Protein AF-X1PG02-F1 (afdb_monomer_lite)

Sequence (149 aa):
IETLGAWEGEEDLADATDEIRAERLKLVSRISHLASRSDGDRLIIPASVQAICQPIPKPQALEESSLRLQVEGQVSPEQVVGWLVENGFERVERIDLPGQFARRGGIVDIYAPLTVDKVLSVKEQASMSPQDAQAVFFRQVNIQMIFSK

Secondary structure (DSSP, 8-state):
---BPPP-S-GGG--TT-HHHHHHHHHHHHHHHHHT--S-------B-HHHHHS----HHHHHHTEEEE-TT----HHHHHHHHHHTTPEE-SS--STTEEEEETTEEEE--S-B------S---------------PPPEEEE-----

Radius of gyration: 17.52 Å; chains: 1; bounding box: 44×28×54 Å

Structure (mmCIF, N/CA/C/O backbone):
data_AF-X1PG02-F1
#
_entry.id   AF-X1PG02-F1
#
loop_
_atom_site.group_PDB
_atom_site.id
_atom_site.type_symbol
_atom_site.label_atom_id
_atom_site.label_alt_id
_atom_site.label_comp_id
_atom_site.label_asym_id
_atom_site.label_entity_id
_atom_site.label_seq_id
_atom_site.pdbx_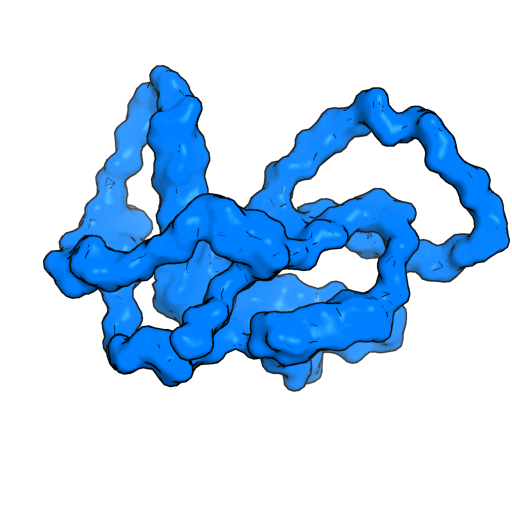PDB_ins_code
_atom_site.Cartn_x
_atom_site.Cartn_y
_atom_site.Cartn_z
_atom_site.occupancy
_atom_site.B_iso_or_equiv
_atom_site.auth_seq_id
_atom_site.auth_comp_id
_atom_site.auth_asym_id
_atom_site.auth_atom_id
_atom_site.pdbx_PDB_model_num
ATOM 1 N N . ILE A 1 1 ? 10.584 -15.394 -10.116 1.00 63.88 1 ILE A N 1
ATOM 2 C CA . ILE A 1 1 ? 11.200 -14.210 -10.755 1.00 63.88 1 ILE A CA 1
ATOM 3 C C . ILE A 1 1 ? 10.149 -13.115 -10.686 1.00 63.88 1 ILE A C 1
ATOM 5 O O . ILE A 1 1 ? 9.070 -13.325 -11.221 1.00 63.88 1 ILE A O 1
ATOM 9 N N . GLU A 1 2 ? 10.402 -12.039 -9.945 1.00 79.94 2 GLU A N 1
ATOM 10 C CA . GLU A 1 2 ? 9.478 -10.896 -9.869 1.00 79.94 2 GLU A CA 1
ATOM 11 C C . GLU A 1 2 ? 9.664 -10.013 -11.100 1.00 79.94 2 GLU A C 1
ATOM 13 O O . GLU A 1 2 ? 10.802 -9.766 -11.493 1.00 79.94 2 GLU A O 1
ATOM 18 N N . THR A 1 3 ? 8.565 -9.563 -11.704 1.00 87.44 3 THR A N 1
ATOM 19 C CA . THR A 1 3 ? 8.560 -8.787 -12.953 1.00 87.44 3 THR A CA 1
ATOM 20 C C . THR A 1 3 ? 8.028 -7.390 -12.671 1.00 87.44 3 THR A C 1
ATOM 22 O O . THR A 1 3 ? 7.071 -7.238 -11.916 1.00 87.44 3 THR A O 1
ATOM 25 N N . LEU A 1 4 ? 8.619 -6.368 -13.288 1.00 88.81 4 LEU A N 1
ATOM 26 C CA . LEU A 1 4 ? 8.037 -5.030 -13.281 1.00 88.81 4 LEU A CA 1
ATOM 27 C C . LEU A 1 4 ? 6.901 -4.994 -14.312 1.00 88.81 4 LEU A C 1
ATOM 29 O O . LEU A 1 4 ? 7.155 -4.875 -15.512 1.00 88.81 4 LEU A O 1
ATOM 33 N N . GLY A 1 5 ? 5.661 -5.151 -13.844 1.00 87.00 5 GLY A N 1
ATOM 34 C CA . GLY A 1 5 ? 4.465 -5.086 -14.689 1.00 87.00 5 GLY A CA 1
ATOM 35 C C . GLY A 1 5 ? 4.273 -3.697 -15.296 1.00 87.00 5 GLY A C 1
ATOM 36 O O . GLY A 1 5 ? 4.709 -2.711 -14.708 1.00 87.00 5 GLY A O 1
ATOM 37 N N . ALA A 1 6 ? 3.646 -3.607 -16.467 1.00 86.38 6 ALA A N 1
ATOM 38 C CA . ALA A 1 6 ? 3.222 -2.341 -17.061 1.00 86.38 6 ALA A CA 1
ATOM 39 C C . ALA A 1 6 ? 1.713 -2.179 -16.870 1.00 86.38 6 ALA A C 1
ATOM 41 O O . ALA A 1 6 ? 0.984 -3.154 -17.036 1.00 86.38 6 ALA A O 1
ATOM 42 N N . TRP A 1 7 ? 1.244 -0.978 -16.532 1.00 82.56 7 TRP A N 1
ATOM 43 C CA . TRP A 1 7 ? -0.195 -0.708 -16.573 1.00 82.56 7 TRP A CA 1
ATOM 44 C C . TRP A 1 7 ? -0.663 -0.496 -18.016 1.00 82.56 7 TRP A C 1
ATOM 46 O O . TRP A 1 7 ? 0.056 0.080 -18.840 1.00 82.56 7 TRP A O 1
ATOM 56 N N . GLU A 1 8 ? -1.879 -0.949 -18.300 1.00 71.88 8 GLU A N 1
ATOM 57 C CA . GLU A 1 8 ? -2.537 -0.845 -19.600 1.00 71.88 8 GLU A CA 1
ATOM 58 C C . GLU A 1 8 ? -3.612 0.254 -19.501 1.00 71.88 8 GLU A C 1
ATOM 60 O O . GLU A 1 8 ? -4.748 -0.016 -19.123 1.00 71.88 8 GLU A O 1
ATOM 65 N N . GLY A 1 9 ? -3.247 1.521 -19.744 1.00 68.31 9 GLY A N 1
ATOM 66 C CA . GLY A 1 9 ? -4.191 2.649 -19.671 1.00 68.31 9 GLY A CA 1
ATOM 67 C C . GLY A 1 9 ? -3.553 4.026 -19.457 1.00 68.31 9 GLY A C 1
ATOM 68 O O . GLY A 1 9 ? -2.339 4.139 -19.266 1.00 68.31 9 GLY A O 1
ATOM 69 N N . GLU A 1 10 ? -4.388 5.071 -19.492 1.00 63.22 10 GLU A N 1
ATOM 70 C CA . GLU A 1 10 ? -4.015 6.448 -19.132 1.00 63.22 10 GLU A CA 1
ATOM 71 C C . GLU A 1 10 ? -3.744 6.567 -17.621 1.00 63.22 10 GLU A C 1
ATOM 73 O O . GLU A 1 10 ? -4.281 5.814 -16.803 1.00 63.22 10 GLU A O 1
ATOM 78 N N . GLU A 1 11 ? -2.858 7.490 -17.244 1.00 61.53 11 GLU A N 1
ATOM 79 C CA . GLU A 1 11 ? -2.407 7.656 -15.856 1.00 61.53 11 GLU A CA 1
ATOM 80 C C . GLU A 1 11 ? -3.545 8.097 -14.919 1.00 61.53 11 GLU A C 1
ATOM 82 O O . GLU A 1 11 ? -3.637 7.585 -13.805 1.00 61.53 11 GLU A O 1
ATOM 87 N N . ASP A 1 12 ? -4.468 8.923 -15.417 1.00 58.38 12 ASP A N 1
ATOM 88 C CA . ASP A 1 12 ? -5.523 9.586 -14.633 1.00 58.38 12 ASP A CA 1
ATOM 89 C C . ASP A 1 12 ? -6.747 8.700 -14.334 1.00 58.38 12 ASP A C 1
ATOM 91 O O . ASP A 1 12 ? -7.634 9.086 -13.576 1.00 58.38 12 ASP A O 1
ATOM 95 N N . LEU A 1 13 ? -6.820 7.501 -14.922 1.00 57.00 13 LEU A N 1
ATOM 96 C CA . LEU A 1 13 ? -7.926 6.551 -14.715 1.00 57.00 13 LEU A CA 1
ATOM 97 C C . LEU A 1 13 ? -7.623 5.506 -13.630 1.00 57.00 13 LEU A C 1
ATOM 99 O O . LEU A 1 13 ? -8.383 4.559 -13.443 1.00 57.00 13 LEU A O 1
ATOM 103 N N . ALA A 1 14 ? -6.493 5.655 -12.944 1.00 60.84 14 ALA A N 1
ATOM 104 C CA . ALA A 1 14 ? -6.036 4.755 -11.900 1.00 60.84 14 ALA A CA 1
ATOM 105 C C . ALA A 1 14 ? -6.745 5.010 -10.568 1.00 60.84 14 ALA A C 1
ATOM 107 O O . ALA A 1 14 ? -6.589 6.089 -9.994 1.00 60.84 14 ALA A O 1
ATOM 108 N N . ASP A 1 15 ? -7.427 4.008 -10.019 1.00 68.50 15 ASP A N 1
ATOM 109 C CA . ASP A 1 15 ? -7.880 4.045 -8.627 1.00 68.50 15 ASP A CA 1
ATOM 110 C C . ASP A 1 15 ? -7.034 3.134 -7.722 1.00 68.50 15 ASP A C 1
ATOM 112 O O . ASP A 1 15 ? -6.069 2.490 -8.151 1.00 68.50 15 ASP A O 1
ATOM 116 N N . ALA A 1 16 ? -7.352 3.135 -6.424 1.00 70.31 16 ALA A N 1
ATOM 117 C CA . ALA A 1 16 ? -6.571 2.448 -5.396 1.00 70.31 16 ALA A CA 1
ATOM 118 C C . ALA A 1 16 ? -6.524 0.934 -5.550 1.00 70.31 16 ALA A C 1
ATOM 120 O O . ALA A 1 16 ? -5.667 0.290 -4.938 1.00 70.31 16 ALA A O 1
ATOM 121 N N . THR A 1 17 ? -7.439 0.400 -6.354 1.00 77.62 17 THR A N 1
ATOM 122 C CA . THR A 1 17 ? -7.672 -1.025 -6.532 1.00 77.62 17 THR A CA 1
ATOM 123 C C . THR A 1 17 ? -6.879 -1.635 -7.675 1.00 77.62 17 THR A C 1
ATOM 125 O O . THR A 1 17 ? -6.879 -2.854 -7.833 1.00 77.62 17 THR A O 1
ATOM 128 N N . ASP A 1 18 ? -6.114 -0.824 -8.413 1.00 84.69 18 ASP A N 1
ATOM 129 C CA . ASP A 1 18 ? -5.216 -1.310 -9.455 1.00 84.69 18 ASP A CA 1
ATOM 130 C C . ASP A 1 18 ? -4.071 -2.159 -8.871 1.00 84.69 18 ASP A C 1
ATOM 132 O O . ASP A 1 18 ? -3.089 -1.668 -8.296 1.00 84.69 18 ASP A O 1
ATOM 136 N N . GLU A 1 19 ? -4.191 -3.471 -9.065 1.00 85.25 19 GLU A N 1
ATOM 137 C CA . GLU A 1 19 ? -3.228 -4.466 -8.603 1.00 85.25 19 GLU A CA 1
ATOM 138 C C . GLU A 1 19 ? -1.844 -4.286 -9.236 1.00 85.25 19 GLU A C 1
ATOM 140 O O . GLU A 1 19 ? -0.836 -4.388 -8.535 1.00 85.25 19 GLU A O 1
ATOM 145 N N . ILE A 1 20 ? -1.768 -3.945 -10.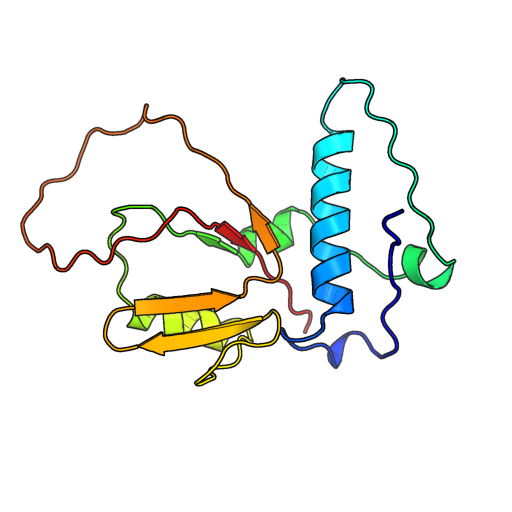529 1.00 87.06 20 ILE A N 1
ATOM 146 C CA . ILE A 1 20 ? -0.490 -3.749 -11.227 1.00 87.06 20 ILE A CA 1
ATOM 147 C C . ILE A 1 20 ? 0.240 -2.550 -10.624 1.00 87.06 20 ILE A C 1
ATOM 149 O O . ILE A 1 20 ? 1.448 -2.607 -10.381 1.00 87.06 20 ILE A O 1
ATOM 153 N N . ARG A 1 21 ? -0.474 -1.457 -10.342 1.00 84.38 21 ARG A N 1
ATOM 154 C CA . ARG A 1 21 ? 0.105 -0.276 -9.686 1.00 84.38 21 ARG A CA 1
ATOM 155 C C . ARG A 1 21 ? 0.550 -0.584 -8.262 1.00 84.38 21 ARG A C 1
ATOM 157 O O . ARG A 1 21 ? 1.658 -0.192 -7.886 1.00 84.38 21 ARG A O 1
ATOM 164 N N . ALA A 1 22 ? -0.247 -1.332 -7.502 1.00 84.12 22 ALA A N 1
ATOM 165 C CA . ALA A 1 22 ? 0.123 -1.779 -6.163 1.00 84.12 22 ALA A CA 1
ATOM 166 C C . ALA A 1 22 ? 1.396 -2.646 -6.178 1.00 84.12 22 ALA A C 1
ATOM 168 O O . ALA A 1 22 ? 2.322 -2.423 -5.396 1.00 84.12 22 ALA A O 1
ATOM 169 N N . GLU A 1 23 ? 1.483 -3.614 -7.089 1.00 87.62 23 GLU A N 1
ATOM 170 C CA . GLU A 1 23 ? 2.651 -4.484 -7.255 1.00 87.62 23 GLU A CA 1
ATOM 171 C C . GLU A 1 23 ? 3.897 -3.710 -7.686 1.00 87.62 23 GLU A C 1
ATOM 173 O O . GLU A 1 23 ? 4.966 -3.873 -7.086 1.00 87.62 23 GLU A O 1
ATOM 178 N N . ARG A 1 24 ? 3.761 -2.819 -8.678 1.00 89.00 24 ARG A N 1
ATOM 179 C CA . ARG A 1 24 ? 4.841 -1.921 -9.114 1.00 89.00 24 ARG A CA 1
ATOM 180 C C . ARG A 1 24 ? 5.360 -1.103 -7.942 1.00 89.00 24 ARG A C 1
ATOM 182 O O . ARG A 1 24 ? 6.572 -1.023 -7.747 1.00 89.00 24 ARG A O 1
ATOM 189 N N . LEU A 1 25 ? 4.463 -0.532 -7.141 1.00 85.56 25 LEU A N 1
ATOM 190 C CA . LEU A 1 25 ? 4.843 0.301 -6.011 1.00 85.56 25 LEU A CA 1
ATOM 191 C C . LEU A 1 25 ? 5.616 -0.490 -4.940 1.00 85.56 25 LEU A C 1
ATOM 193 O O . LEU A 1 25 ? 6.661 -0.030 -4.468 1.00 85.56 25 LEU A O 1
ATOM 197 N N . LYS A 1 26 ? 5.168 -1.709 -4.612 1.00 86.00 26 LYS A N 1
ATOM 198 C CA . LYS A 1 26 ? 5.888 -2.624 -3.706 1.00 86.00 26 LYS A CA 1
ATOM 199 C C . LYS A 1 26 ? 7.283 -2.958 -4.226 1.00 86.00 26 LYS A C 1
ATOM 201 O O . LYS A 1 26 ? 8.258 -2.879 -3.475 1.00 86.00 26 LYS A O 1
ATOM 206 N N . LEU A 1 27 ? 7.391 -3.308 -5.507 1.00 88.38 27 LEU A N 1
ATOM 207 C CA . LEU A 1 27 ? 8.660 -3.683 -6.123 1.00 88.38 27 LEU A CA 1
ATOM 208 C C . LEU A 1 27 ? 9.640 -2.505 -6.158 1.00 88.38 27 LEU A C 1
ATOM 210 O O . LEU A 1 27 ? 10.794 -2.661 -5.765 1.00 88.38 27 LEU A O 1
ATOM 214 N N . VAL A 1 28 ? 9.181 -1.317 -6.558 1.00 86.62 28 VAL A N 1
ATOM 215 C CA . VAL A 1 28 ? 9.996 -0.091 -6.591 1.00 86.62 28 VAL A CA 1
ATOM 216 C C . VAL A 1 28 ? 10.485 0.287 -5.194 1.00 86.62 28 VAL A C 1
ATOM 218 O O . VAL A 1 28 ? 11.671 0.575 -5.028 1.00 86.62 28 VAL A O 1
ATOM 221 N N . SER A 1 29 ? 9.618 0.217 -4.179 1.00 83.75 29 SER A N 1
ATOM 222 C CA . SER A 1 29 ? 10.012 0.450 -2.784 1.00 83.75 29 SER A CA 1
ATOM 223 C C . SER A 1 29 ? 11.115 -0.521 -2.344 1.00 83.75 29 SER A C 1
ATOM 225 O O . SER A 1 29 ? 12.153 -0.109 -1.816 1.00 83.75 29 SER A O 1
ATOM 227 N N . ARG A 1 30 ? 10.972 -1.812 -2.670 1.00 84.00 30 ARG A N 1
ATOM 228 C CA . ARG A 1 30 ? 11.985 -2.836 -2.379 1.00 84.00 30 ARG A CA 1
ATOM 229 C C . ARG A 1 30 ? 13.313 -2.578 -3.093 1.00 84.00 30 ARG A C 1
ATOM 231 O O . ARG A 1 30 ? 14.360 -2.674 -2.457 1.00 84.00 30 ARG A O 1
ATOM 238 N N . ILE A 1 31 ? 13.286 -2.226 -4.381 1.00 85.00 31 ILE A N 1
ATOM 239 C CA . ILE A 1 31 ? 14.492 -1.859 -5.144 1.00 85.00 31 ILE A CA 1
ATOM 240 C C . ILE A 1 31 ? 15.181 -0.661 -4.492 1.00 85.00 31 ILE A C 1
ATOM 242 O O . ILE A 1 31 ? 16.391 -0.700 -4.286 1.00 85.00 31 ILE A O 1
ATOM 246 N N . SER A 1 32 ? 14.422 0.379 -4.133 1.00 82.06 32 SER A N 1
ATOM 247 C CA . SER A 1 32 ? 14.959 1.580 -3.487 1.00 82.06 32 SER A CA 1
ATOM 248 C C . SER A 1 32 ? 15.645 1.245 -2.160 1.00 82.06 32 SER A C 1
ATOM 250 O O . SER A 1 32 ? 16.740 1.734 -1.881 1.00 82.06 32 SER A O 1
ATOM 252 N N . HIS A 1 33 ? 15.044 0.363 -1.357 1.00 79.25 33 HIS A N 1
ATOM 253 C CA . HIS A 1 33 ? 15.653 -0.119 -0.120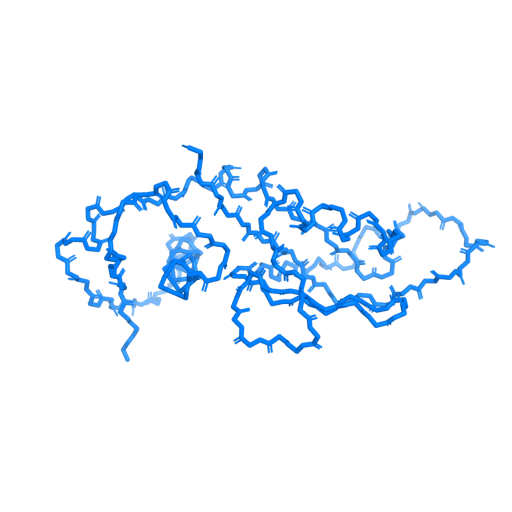 1.00 79.25 33 HIS A CA 1
ATOM 254 C C . HIS A 1 33 ? 16.935 -0.924 -0.367 1.00 79.25 33 HIS A C 1
ATOM 256 O O . HIS A 1 33 ? 17.929 -0.695 0.321 1.00 79.25 33 HIS A O 1
ATOM 262 N N . LEU A 1 34 ? 16.952 -1.832 -1.346 1.00 79.25 34 LEU A N 1
ATOM 263 C CA . LEU A 1 34 ? 18.142 -2.626 -1.672 1.00 79.25 34 LEU A CA 1
ATOM 264 C C . LEU A 1 34 ? 19.279 -1.765 -2.231 1.00 79.25 34 LEU A C 1
ATOM 266 O O . LEU A 1 34 ? 20.415 -1.920 -1.800 1.00 79.25 34 LEU A O 1
ATOM 270 N N . ALA A 1 35 ? 18.976 -0.807 -3.110 1.00 76.31 35 ALA A N 1
ATOM 271 C CA . ALA A 1 35 ? 19.965 0.115 -3.669 1.00 76.31 35 ALA A CA 1
ATOM 272 C C . ALA A 1 35 ? 20.644 0.986 -2.596 1.00 76.31 35 ALA A C 1
ATOM 274 O O . ALA A 1 35 ? 21.779 1.419 -2.778 1.00 76.31 35 ALA A O 1
ATOM 275 N N . SER A 1 36 ? 19.961 1.233 -1.472 1.00 74.00 36 SER A N 1
ATOM 276 C CA . SER A 1 36 ? 20.512 1.977 -0.332 1.00 74.00 36 SER A CA 1
ATOM 277 C C . SER A 1 36 ? 21.422 1.146 0.583 1.00 74.00 36 SER A C 1
ATOM 279 O O . SER A 1 36 ? 22.099 1.707 1.446 1.00 74.00 36 SER A O 1
ATOM 281 N N . ARG A 1 37 ? 21.450 -0.185 0.424 1.00 73.44 37 ARG A N 1
ATOM 282 C CA . ARG A 1 37 ? 22.269 -1.092 1.235 1.00 73.44 37 ARG A CA 1
ATOM 283 C C . ARG A 1 37 ? 23.538 -1.466 0.477 1.00 73.44 37 ARG A C 1
ATOM 285 O O . ARG A 1 37 ? 23.503 -1.813 -0.694 1.00 73.44 37 ARG A O 1
ATOM 292 N N . SER A 1 38 ? 24.665 -1.460 1.181 1.00 61.84 38 SER A N 1
ATOM 293 C CA . SER A 1 38 ? 25.973 -1.849 0.636 1.00 61.84 38 SER A CA 1
ATOM 294 C C . SER A 1 38 ? 26.156 -3.366 0.488 1.00 61.84 38 SER A C 1
ATOM 296 O O . SER A 1 38 ? 27.243 -3.809 0.123 1.00 61.84 38 SER A O 1
ATOM 298 N N . ASP A 1 39 ? 25.143 -4.157 0.848 1.00 61.75 39 ASP A N 1
ATOM 299 C CA . ASP A 1 39 ? 25.243 -5.612 0.927 1.00 61.75 39 ASP A CA 1
ATOM 300 C C . ASP A 1 39 ? 24.826 -6.260 -0.398 1.00 61.75 39 ASP A C 1
ATOM 302 O O . ASP A 1 39 ? 23.888 -5.811 -1.053 1.00 61.75 39 ASP A O 1
ATOM 306 N N . GLY A 1 40 ? 25.568 -7.287 -0.809 1.00 57.56 40 GLY A N 1
ATOM 307 C CA . GLY A 1 40 ? 25.686 -7.786 -2.185 1.00 57.56 40 GLY A CA 1
ATOM 308 C C . GLY A 1 40 ? 24.477 -8.514 -2.783 1.00 57.56 40 GLY A C 1
ATOM 309 O O . GLY A 1 40 ? 24.673 -9.365 -3.656 1.00 57.56 40 GLY A O 1
ATOM 310 N N . ASP A 1 41 ? 23.254 -8.202 -2.356 1.00 68.56 41 ASP A N 1
ATOM 311 C CA . ASP A 1 41 ? 22.033 -8.790 -2.902 1.00 68.56 41 ASP A CA 1
ATOM 312 C C . ASP A 1 41 ? 21.806 -8.313 -4.342 1.00 68.56 41 ASP A C 1
ATOM 314 O O . ASP A 1 41 ? 21.377 -7.192 -4.622 1.00 68.56 41 ASP A O 1
ATOM 318 N N . ARG A 1 42 ? 22.110 -9.197 -5.295 1.00 72.75 42 ARG A N 1
ATOM 319 C CA . ARG A 1 42 ? 21.858 -8.969 -6.720 1.00 72.75 42 ARG A CA 1
ATOM 320 C C . ARG A 1 42 ? 20.422 -9.356 -7.046 1.00 72.75 42 ARG A C 1
ATOM 322 O O . ARG A 1 42 ? 20.087 -10.537 -7.083 1.00 72.75 42 ARG A O 1
ATOM 329 N N . LEU A 1 43 ? 19.593 -8.360 -7.340 1.00 80.88 43 LEU A N 1
ATOM 330 C CA . LEU A 1 43 ? 18.224 -8.556 -7.801 1.00 80.88 43 LEU A CA 1
ATOM 331 C C . LEU A 1 43 ? 18.152 -8.428 -9.329 1.00 80.88 43 LEU A C 1
ATOM 333 O O . LEU A 1 43 ? 18.579 -7.423 -9.892 1.00 80.88 43 LEU A O 1
ATOM 337 N N . ILE A 1 44 ? 17.604 -9.443 -10.001 1.00 87.25 44 ILE A N 1
ATOM 338 C CA . ILE A 1 44 ? 17.302 -9.407 -11.439 1.00 87.25 44 ILE A CA 1
ATOM 339 C C . ILE A 1 44 ? 15.788 -9.291 -11.600 1.00 87.25 44 ILE A C 1
ATOM 341 O O . ILE A 1 44 ? 15.050 -10.133 -11.088 1.00 87.25 44 ILE A O 1
ATOM 345 N N . ILE A 1 45 ? 15.347 -8.266 -12.327 1.00 90.31 45 ILE A N 1
ATOM 346 C CA . ILE A 1 45 ? 13.933 -7.960 -12.560 1.00 90.31 45 ILE A CA 1
ATOM 347 C C . ILE A 1 45 ? 13.703 -7.893 -14.068 1.00 90.31 45 ILE A C 1
ATOM 349 O O . ILE A 1 45 ? 14.230 -6.988 -14.718 1.00 90.31 45 ILE A O 1
ATOM 353 N N . PRO A 1 46 ? 12.935 -8.822 -14.654 1.00 92.06 46 PRO A N 1
ATOM 354 C CA . PRO A 1 46 ? 12.446 -8.667 -16.011 1.00 92.06 46 PRO A CA 1
ATOM 355 C C . PRO A 1 46 ? 11.482 -7.482 -16.083 1.00 92.06 46 PRO A C 1
ATOM 357 O O . PRO A 1 46 ? 10.629 -7.305 -15.212 1.00 92.06 46 PRO A O 1
ATOM 360 N N . ALA A 1 47 ? 11.609 -6.681 -17.133 1.00 91.75 47 ALA A N 1
ATOM 361 C CA . ALA A 1 47 ? 10.732 -5.553 -17.402 1.00 91.75 47 ALA A CA 1
ATOM 362 C C . ALA A 1 47 ? 10.589 -5.370 -18.915 1.00 91.75 47 ALA A C 1
ATOM 364 O O . ALA A 1 47 ? 11.549 -5.570 -19.664 1.00 91.75 47 ALA A O 1
ATOM 365 N N . SER A 1 48 ? 9.397 -4.984 -19.366 1.00 92.94 48 SER A N 1
ATOM 366 C CA . SER A 1 48 ? 9.197 -4.519 -20.739 1.00 92.94 48 SER A CA 1
ATOM 367 C C . SER A 1 48 ? 9.703 -3.080 -20.894 1.00 92.94 48 SER A C 1
ATOM 369 O O . SER A 1 48 ? 9.860 -2.353 -19.911 1.00 92.94 48 SER A O 1
ATOM 371 N N . VAL A 1 49 ? 9.915 -2.634 -22.137 1.00 92.56 49 VAL A N 1
ATOM 372 C CA . VAL A 1 49 ? 10.262 -1.227 -22.421 1.00 92.56 49 VAL A CA 1
ATOM 373 C C . VAL A 1 49 ? 9.185 -0.284 -21.873 1.00 92.56 49 VAL A C 1
ATOM 375 O O . VAL A 1 49 ? 9.506 0.708 -21.228 1.00 92.56 49 VAL A O 1
ATOM 378 N N . GLN A 1 50 ? 7.910 -0.639 -22.044 1.00 90.94 50 GLN A N 1
ATOM 379 C CA . GLN A 1 50 ? 6.772 0.113 -21.511 1.00 90.94 50 GLN A CA 1
ATOM 380 C C . GLN A 1 50 ? 6.843 0.259 -19.985 1.00 90.94 50 GLN A C 1
ATOM 382 O O . GLN A 1 50 ? 6.716 1.369 -19.477 1.00 90.94 50 GLN A O 1
ATOM 387 N N . ALA A 1 51 ? 7.113 -0.829 -19.255 1.00 90.56 51 ALA A N 1
ATOM 388 C CA . ALA A 1 51 ? 7.181 -0.807 -17.794 1.00 90.56 51 ALA A CA 1
ATOM 389 C C . ALA A 1 51 ? 8.285 0.120 -17.256 1.00 90.56 51 ALA A C 1
ATOM 391 O O . ALA A 1 51 ? 8.107 0.710 -16.187 1.00 90.56 51 ALA A O 1
ATOM 392 N N . ILE A 1 52 ? 9.403 0.233 -17.989 1.00 89.94 52 ILE A N 1
ATOM 393 C CA . ILE A 1 52 ? 10.543 1.110 -17.673 1.00 89.94 52 ILE A CA 1
ATOM 394 C C . ILE A 1 52 ? 10.223 2.577 -17.989 1.00 89.94 52 ILE A C 1
ATOM 396 O O . ILE A 1 52 ? 10.669 3.467 -17.271 1.00 89.94 52 ILE A O 1
ATOM 400 N N . CYS A 1 53 ? 9.470 2.839 -19.058 1.00 90.06 53 CYS A N 1
ATOM 401 C CA . CYS A 1 53 ? 9.090 4.196 -19.457 1.00 90.06 53 CYS A CA 1
ATOM 402 C C . CYS A 1 53 ? 7.962 4.793 -18.605 1.00 90.06 53 CYS A C 1
ATOM 404 O O . CYS A 1 53 ? 7.790 6.010 -18.605 1.00 90.06 53 CYS A O 1
ATOM 406 N N . GLN A 1 54 ? 7.190 3.965 -17.900 1.00 87.25 54 GLN A N 1
ATOM 407 C CA . GLN A 1 54 ? 6.124 4.430 -17.016 1.00 87.25 54 GLN A CA 1
ATOM 408 C C . GLN A 1 54 ? 6.697 5.116 -15.765 1.00 87.25 54 GLN A C 1
ATOM 410 O O . GLN A 1 54 ? 7.595 4.554 -15.127 1.00 87.25 54 GLN A O 1
ATOM 415 N N . PRO A 1 55 ? 6.180 6.302 -15.391 1.00 83.19 55 PRO A N 1
ATOM 416 C CA . PRO A 1 55 ? 6.686 7.060 -14.258 1.00 83.19 55 PRO A CA 1
ATOM 417 C C . PRO A 1 55 ? 6.539 6.291 -12.945 1.00 83.19 55 PRO A C 1
ATOM 419 O O . PRO A 1 55 ? 5.704 5.395 -12.787 1.00 83.19 55 PRO A O 1
ATOM 422 N N . ILE A 1 56 ? 7.380 6.670 -11.987 1.00 80.81 56 ILE A N 1
ATOM 423 C CA . ILE A 1 56 ? 7.268 6.234 -10.602 1.00 80.81 56 ILE A CA 1
ATOM 424 C C . ILE A 1 56 ? 7.181 7.457 -9.689 1.00 80.81 56 ILE A C 1
ATOM 426 O O . ILE A 1 56 ? 7.795 8.494 -9.966 1.00 80.81 56 ILE A O 1
ATOM 430 N N . PRO A 1 57 ? 6.438 7.342 -8.586 1.00 77.62 57 PRO A N 1
ATOM 431 C CA . PRO A 1 57 ? 6.375 8.377 -7.567 1.00 77.62 57 PRO A CA 1
ATOM 432 C C . PRO A 1 57 ? 7.751 8.679 -6.967 1.00 77.62 57 PRO A C 1
ATOM 434 O O . PRO A 1 57 ? 8.585 7.793 -6.759 1.00 77.62 57 PRO A O 1
ATOM 437 N N . LYS A 1 58 ? 7.975 9.944 -6.610 1.00 80.50 58 LYS A N 1
ATOM 438 C CA . LYS A 1 58 ? 9.152 10.326 -5.823 1.00 80.50 58 LYS A CA 1
ATOM 439 C C . LYS A 1 58 ? 8.981 9.865 -4.367 1.00 80.50 58 LYS A C 1
ATOM 441 O O . LYS A 1 58 ? 7.863 9.936 -3.858 1.00 80.50 58 LYS A O 1
ATOM 446 N N . PRO A 1 59 ? 10.069 9.509 -3.656 1.00 77.00 59 PRO A N 1
ATOM 447 C CA . PRO A 1 59 ? 10.004 9.144 -2.236 1.00 77.00 59 PRO A CA 1
ATOM 448 C C . PRO A 1 59 ? 9.315 10.193 -1.350 1.00 77.00 59 PRO A C 1
ATOM 450 O O . PRO A 1 59 ? 8.568 9.840 -0.449 1.00 77.00 59 PRO A O 1
ATOM 453 N N . GLN A 1 60 ? 9.508 11.483 -1.637 1.00 76.06 60 GLN A N 1
ATOM 454 C CA . GLN A 1 60 ? 8.846 12.556 -0.892 1.00 76.06 60 GLN A CA 1
ATOM 455 C C . GLN A 1 60 ? 7.324 12.561 -1.100 1.00 76.06 60 GLN A C 1
ATOM 457 O O . GLN A 1 60 ? 6.581 12.669 -0.132 1.00 76.06 60 GLN A O 1
ATOM 462 N N . ALA A 1 61 ? 6.861 12.405 -2.345 1.00 76.50 61 ALA A N 1
ATOM 463 C CA . ALA A 1 61 ? 5.430 12.372 -2.649 1.00 76.50 61 ALA A CA 1
ATOM 464 C C . ALA A 1 61 ? 4.757 11.202 -1.925 1.00 76.50 61 ALA A C 1
ATOM 466 O O . ALA A 1 61 ? 3.721 11.372 -1.302 1.00 76.50 61 ALA A O 1
ATOM 467 N N . LEU A 1 62 ? 5.425 10.047 -1.935 1.00 76.69 62 LEU A N 1
ATOM 468 C CA . LEU A 1 62 ? 5.065 8.870 -1.158 1.00 76.69 62 LEU A CA 1
ATOM 469 C C . LEU A 1 62 ? 4.919 9.187 0.342 1.00 76.69 62 LEU A C 1
ATOM 471 O O . LEU A 1 62 ? 3.957 8.762 0.975 1.00 76.69 62 LEU A O 1
ATOM 475 N N . GLU A 1 63 ? 5.865 9.897 0.956 1.00 74.56 63 GLU A N 1
ATOM 476 C CA . GLU A 1 63 ? 5.802 10.235 2.387 1.00 74.56 63 GLU A CA 1
ATOM 477 C C . GLU A 1 63 ? 4.650 11.183 2.739 1.00 74.56 63 GLU A C 1
ATOM 479 O O . GLU A 1 63 ? 4.031 11.011 3.792 1.00 74.56 63 GLU A O 1
ATOM 484 N N . GLU A 1 64 ? 4.369 12.160 1.878 1.00 76.56 64 GLU A N 1
ATOM 485 C CA . GLU A 1 64 ? 3.311 13.160 2.069 1.00 76.56 64 GLU A CA 1
ATOM 486 C C . GLU A 1 64 ? 1.908 12.540 2.007 1.00 76.56 64 GLU A C 1
ATOM 488 O O . GLU A 1 64 ? 1.016 12.951 2.747 1.00 76.56 64 GLU A O 1
ATOM 493 N N . SER A 1 65 ? 1.726 11.506 1.188 1.00 77.38 65 SER A N 1
ATOM 494 C CA . SER A 1 65 ? 0.467 10.776 1.005 1.00 77.38 65 SER A CA 1
ATOM 495 C C . SER A 1 65 ? 0.395 9.471 1.814 1.00 77.38 65 SER A C 1
ATOM 497 O O . SER A 1 65 ? -0.291 8.514 1.446 1.00 77.38 65 SER A O 1
ATOM 499 N N . SER A 1 66 ? 1.126 9.408 2.932 1.00 80.81 66 SER A N 1
ATOM 500 C CA . SER A 1 66 ? 1.124 8.256 3.836 1.00 80.81 66 SER A CA 1
ATOM 501 C C . SER A 1 66 ? 0.273 8.477 5.082 1.00 80.81 66 SER A C 1
ATOM 503 O O . SER A 1 66 ? 0.400 9.493 5.766 1.00 80.81 66 SER A O 1
ATOM 505 N N . LEU A 1 67 ? -0.495 7.458 5.463 1.00 83.94 67 LEU A N 1
ATOM 506 C CA . LEU A 1 67 ? -1.108 7.371 6.782 1.00 83.94 67 LEU A CA 1
ATOM 507 C C . LEU A 1 67 ? -0.145 6.680 7.748 1.00 83.94 67 LEU A C 1
ATOM 509 O O . LEU A 1 67 ? 0.225 5.515 7.571 1.00 83.94 67 LEU A O 1
ATOM 513 N N . ARG A 1 68 ? 0.248 7.403 8.799 1.00 81.56 68 ARG A N 1
ATOM 514 C CA . ARG A 1 68 ? 1.102 6.879 9.870 1.00 81.56 68 ARG A CA 1
ATOM 515 C C . ARG A 1 68 ? 0.238 6.430 11.039 1.00 81.56 68 ARG A C 1
ATOM 517 O O . ARG A 1 68 ? -0.400 7.255 11.687 1.00 81.56 68 ARG A O 1
ATOM 524 N N . LEU A 1 69 ? 0.253 5.130 11.318 1.00 80.25 69 LEU A N 1
ATOM 525 C CA . LEU A 1 69 ? -0.434 4.532 12.459 1.00 80.25 69 LEU A CA 1
ATOM 526 C C . LEU A 1 69 ? 0.588 3.920 13.416 1.00 80.25 69 LEU A C 1
ATOM 528 O O . LEU A 1 69 ? 1.528 3.238 13.000 1.00 80.25 69 LEU A O 1
ATOM 532 N N . GLN A 1 70 ? 0.392 4.156 14.711 1.00 73.75 70 GLN A N 1
ATOM 533 C CA . GLN A 1 70 ? 1.246 3.630 15.769 1.00 73.75 70 GLN A CA 1
ATOM 534 C C . GLN A 1 70 ? 0.457 2.657 16.645 1.00 73.75 70 GLN A C 1
ATOM 536 O O . GLN A 1 70 ? -0.696 2.911 16.992 1.00 73.75 70 GLN A O 1
ATOM 541 N N . VAL A 1 71 ? 1.100 1.551 17.027 1.00 70.12 71 VAL A N 1
ATOM 542 C CA . VAL A 1 71 ? 0.590 0.636 18.059 1.00 70.12 71 VAL A CA 1
ATOM 543 C C . VAL A 1 71 ? 0.375 1.432 19.345 1.00 70.12 71 VAL A C 1
ATOM 545 O O . VAL A 1 71 ? 1.256 2.197 19.725 1.00 70.12 71 VAL A O 1
ATOM 548 N N . GLU A 1 72 ? -0.788 1.282 19.984 1.00 71.94 72 GLU A N 1
ATOM 549 C CA . GLU A 1 72 ? -1.200 2.066 21.170 1.00 71.94 72 GLU A CA 1
ATOM 550 C C . GLU A 1 72 ? -1.325 3.585 20.932 1.00 71.94 72 GLU A C 1
ATOM 552 O O . GLU A 1 72 ? -1.591 4.343 21.865 1.00 71.94 72 GLU A O 1
ATOM 557 N N . GLY A 1 73 ? -1.191 4.042 19.682 1.00 70.00 73 GLY A N 1
ATOM 558 C CA . GLY A 1 73 ? -1.486 5.415 19.299 1.00 70.00 73 GLY A CA 1
ATOM 559 C C . GLY A 1 73 ? -2.974 5.728 19.455 1.00 70.00 73 GLY A C 1
ATOM 560 O O . GLY A 1 73 ? -3.836 4.877 19.228 1.00 70.00 73 GLY A O 1
ATOM 561 N N . GLN A 1 74 ? -3.284 6.968 19.829 1.00 77.19 74 GLN A N 1
ATOM 562 C CA . GLN A 1 74 ? -4.662 7.444 19.928 1.00 77.19 74 GLN A CA 1
ATOM 563 C C . GLN A 1 74 ? -5.087 8.079 18.602 1.00 77.19 74 GLN A C 1
ATOM 565 O O . GLN A 1 74 ? -4.690 9.197 18.283 1.00 77.19 74 GLN A O 1
ATOM 570 N N . VAL A 1 75 ? -5.898 7.360 17.828 1.00 82.06 75 VAL A N 1
ATOM 571 C CA . VAL A 1 75 ? -6.566 7.871 16.625 1.00 82.06 75 VAL A CA 1
ATOM 572 C C . VAL A 1 75 ? -7.969 7.284 16.562 1.00 82.06 75 VAL A C 1
ATOM 574 O O . VAL A 1 75 ? -8.154 6.094 16.833 1.00 82.06 75 VAL A O 1
ATOM 577 N N . SER A 1 76 ? -8.973 8.103 16.241 1.00 83.12 76 SER A N 1
ATOM 578 C CA . SER A 1 76 ? -10.331 7.578 16.129 1.00 83.12 76 SER A CA 1
ATOM 579 C C . SER A 1 76 ? -10.512 6.812 14.810 1.00 83.12 76 SER A C 1
ATOM 581 O O . SER A 1 76 ? -9.972 7.216 13.773 1.00 83.12 76 SER A O 1
ATOM 583 N N . PRO A 1 77 ? -11.299 5.721 14.792 1.00 82.50 77 PRO A N 1
ATOM 584 C CA . PRO A 1 77 ? -11.644 5.025 13.555 1.00 82.50 77 PRO A CA 1
ATOM 585 C C . PRO A 1 77 ? -12.273 5.946 12.501 1.00 82.50 77 PRO A C 1
ATOM 587 O O . PRO A 1 77 ? -12.092 5.731 11.307 1.00 82.50 77 PRO A O 1
ATOM 590 N N . GLU A 1 78 ? -13.004 6.981 12.920 1.00 87.38 78 GLU A N 1
ATOM 591 C CA . GLU A 1 78 ? -13.599 7.985 12.035 1.00 87.38 78 GLU A CA 1
ATOM 592 C C . GLU A 1 78 ? -12.535 8.783 11.282 1.00 87.38 78 GLU A C 1
ATOM 594 O O . GLU A 1 78 ? -12.682 8.984 10.080 1.00 87.38 78 GLU A O 1
ATOM 599 N N . GLN A 1 79 ? -11.464 9.198 11.965 1.00 87.38 79 GLN A N 1
ATOM 600 C CA . GLN A 1 79 ? -10.354 9.922 11.341 1.00 87.38 79 GLN A CA 1
ATOM 601 C C . GLN A 1 79 ? -9.639 9.049 10.310 1.00 87.38 79 GLN A C 1
ATOM 603 O O . GLN A 1 79 ? -9.361 9.506 9.204 1.00 87.38 79 GLN A O 1
ATOM 608 N N . VAL A 1 80 ? -9.397 7.778 10.646 1.00 88.81 80 VAL A N 1
ATOM 609 C CA . VAL A 1 80 ? -8.777 6.815 9.725 1.00 88.81 80 VAL A CA 1
ATOM 610 C C . VAL A 1 80 ? -9.654 6.605 8.493 1.00 88.81 80 VAL A C 1
ATOM 612 O O . VAL A 1 80 ? -9.169 6.701 7.373 1.00 88.81 80 VAL A O 1
ATOM 615 N N . VAL A 1 81 ? -10.955 6.365 8.680 1.00 91.38 81 VAL A N 1
ATOM 616 C CA . VAL A 1 81 ? -11.894 6.182 7.564 1.00 91.38 81 VAL A CA 1
ATOM 617 C C . VAL A 1 81 ? -11.996 7.433 6.694 1.00 91.38 81 VAL A C 1
ATOM 619 O O . VAL A 1 81 ? -12.016 7.301 5.474 1.00 91.38 81 VAL A O 1
ATOM 622 N N . GLY A 1 82 ? -12.044 8.624 7.296 1.00 92.19 82 GLY A N 1
ATOM 623 C CA . GLY A 1 82 ? -12.056 9.886 6.556 1.00 92.19 82 GLY A CA 1
ATOM 624 C C . GLY A 1 82 ? -10.827 10.018 5.663 1.00 92.19 82 GLY A C 1
ATOM 625 O O . GLY A 1 82 ? -10.968 10.202 4.458 1.00 92.19 82 GLY A O 1
ATOM 626 N N . TRP A 1 83 ? -9.638 9.794 6.230 1.00 91.25 83 TRP A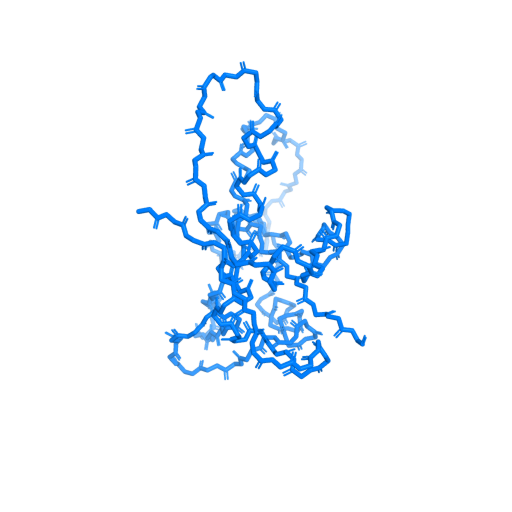 N 1
ATOM 627 C CA . TRP A 1 83 ? -8.388 9.822 5.473 1.00 91.25 83 TRP A CA 1
ATOM 628 C C . TRP A 1 83 ? -8.375 8.795 4.335 1.00 91.25 83 TRP A C 1
ATOM 630 O O . TRP A 1 83 ? -7.976 9.126 3.222 1.00 91.25 83 TRP A O 1
ATOM 640 N N . LEU A 1 84 ? -8.831 7.562 4.586 1.00 89.69 84 LEU A N 1
ATOM 641 C CA . LEU A 1 84 ? -8.881 6.502 3.574 1.00 89.69 84 LEU A CA 1
ATOM 642 C C . LEU A 1 84 ? -9.758 6.913 2.385 1.00 89.69 84 LEU A C 1
ATOM 644 O O . LEU A 1 84 ? -9.318 6.814 1.244 1.00 89.69 84 LEU A O 1
ATOM 648 N N . VAL A 1 85 ? -10.958 7.439 2.643 1.00 91.38 85 VAL A N 1
ATOM 649 C CA . VAL A 1 85 ? -11.869 7.909 1.586 1.00 91.38 85 VAL A CA 1
ATOM 650 C C . VAL A 1 85 ? -11.280 9.102 0.826 1.00 91.38 85 VAL A C 1
ATOM 652 O O . VAL A 1 85 ? -11.329 9.128 -0.401 1.00 91.38 85 VAL A O 1
ATOM 655 N N . GLU A 1 86 ? -10.686 10.071 1.528 1.00 89.38 86 GLU A N 1
ATOM 656 C CA . GLU A 1 86 ? -10.017 11.229 0.909 1.00 89.38 86 GLU A CA 1
ATOM 657 C C . GLU A 1 86 ? -8.827 10.825 0.027 1.00 89.38 86 GLU A C 1
ATOM 659 O O . GLU A 1 86 ? -8.520 11.510 -0.947 1.00 89.38 86 GLU A O 1
ATOM 664 N N . ASN A 1 87 ? -8.188 9.696 0.341 1.00 85.94 87 ASN A N 1
ATOM 665 C CA . ASN A 1 87 ? -7.076 9.122 -0.413 1.00 85.94 87 ASN A CA 1
ATOM 666 C C . ASN A 1 87 ? -7.529 7.974 -1.326 1.00 85.94 87 ASN A C 1
ATOM 668 O O . ASN A 1 87 ? -6.744 7.076 -1.603 1.00 85.94 87 ASN A O 1
ATOM 672 N N . GLY A 1 88 ? -8.783 7.975 -1.786 1.00 87.12 88 GLY A N 1
ATOM 673 C CA . GLY A 1 88 ? -9.243 7.097 -2.866 1.00 87.12 88 GLY A CA 1
ATOM 674 C C . GLY A 1 88 ? -9.449 5.629 -2.491 1.00 87.12 88 GLY A C 1
ATOM 675 O O . GLY A 1 88 ? -9.646 4.811 -3.387 1.00 87.12 88 GLY A O 1
ATOM 676 N N . PHE A 1 89 ? -9.424 5.273 -1.203 1.00 88.75 89 PHE A N 1
ATOM 677 C CA . PHE A 1 89 ? -9.730 3.908 -0.792 1.00 88.75 89 PHE A CA 1
ATOM 678 C C . PHE A 1 89 ? -11.223 3.613 -0.897 1.00 88.75 89 PHE A C 1
ATOM 680 O O . PHE A 1 89 ? -12.081 4.417 -0.522 1.00 88.75 89 PHE A O 1
ATOM 687 N N . GLU A 1 90 ? -11.526 2.388 -1.305 1.00 92.56 90 GLU A N 1
ATOM 688 C CA . GLU A 1 90 ? -12.890 1.904 -1.429 1.00 92.56 90 GLU A CA 1
ATOM 689 C C . GLU A 1 90 ? -13.339 1.197 -0.144 1.00 92.56 90 GLU A C 1
ATOM 691 O O . GLU A 1 90 ? -12.676 0.289 0.370 1.00 92.56 90 GLU A O 1
ATOM 696 N N . ARG A 1 91 ? -14.502 1.595 0.383 1.00 94.38 91 ARG A N 1
ATOM 697 C CA . ARG A 1 91 ? -15.121 0.906 1.516 1.00 94.38 91 ARG A CA 1
ATOM 698 C C . ARG A 1 91 ? -15.909 -0.307 1.035 1.00 94.38 91 ARG A C 1
ATOM 700 O O . ARG A 1 91 ? -16.897 -0.153 0.325 1.00 94.38 91 ARG A O 1
ATOM 707 N N . VAL A 1 92 ? -15.568 -1.480 1.553 1.00 94.69 92 VAL A N 1
ATOM 708 C CA . VAL A 1 92 ? -16.194 -2.762 1.207 1.00 94.69 92 VAL A CA 1
ATOM 709 C C . VAL A 1 92 ? -16.553 -3.573 2.456 1.00 94.69 92 VAL A C 1
ATOM 711 O O . VAL A 1 92 ? -16.047 -3.332 3.554 1.00 94.69 92 VAL A O 1
ATOM 714 N N . GLU A 1 93 ? -17.452 -4.548 2.320 1.00 91.94 93 GLU A N 1
ATOM 715 C CA . GLU A 1 93 ? -17.774 -5.489 3.411 1.00 91.94 93 GLU A CA 1
ATOM 716 C C . GLU A 1 93 ? -16.696 -6.572 3.575 1.00 91.94 93 GLU A C 1
ATOM 718 O O . GLU A 1 93 ? -16.365 -7.014 4.689 1.00 91.94 93 GLU A O 1
ATOM 723 N N . ARG A 1 94 ? -16.136 -6.980 2.436 1.00 92.38 94 ARG A N 1
ATOM 724 C CA . ARG A 1 94 ? -15.070 -7.957 2.291 1.00 92.38 94 ARG A CA 1
ATOM 725 C C . ARG A 1 94 ? -13.982 -7.340 1.421 1.00 92.38 94 ARG A C 1
ATOM 727 O O . ARG A 1 94 ? -14.273 -6.827 0.354 1.00 92.38 94 ARG A O 1
ATOM 734 N N . ILE A 1 95 ? -12.759 -7.385 1.928 1.00 90.62 95 ILE A N 1
ATOM 735 C CA . ILE A 1 95 ? -11.566 -6.875 1.260 1.00 90.62 95 ILE A CA 1
ATOM 736 C C . ILE A 1 95 ? -11.042 -7.960 0.326 1.00 90.62 95 ILE A C 1
ATOM 738 O O . ILE A 1 95 ? -10.719 -9.053 0.799 1.00 90.62 95 ILE A O 1
ATOM 742 N N . ASP A 1 96 ? -10.934 -7.640 -0.958 1.00 91.00 96 ASP A N 1
ATOM 743 C CA . ASP A 1 96 ? -10.412 -8.542 -1.985 1.00 91.00 96 ASP A CA 1
ATOM 744 C C . ASP A 1 96 ? -9.241 -7.907 -2.766 1.00 91.00 96 ASP A C 1
ATOM 746 O O . ASP A 1 96 ? -8.309 -8.623 -3.127 1.00 91.00 96 ASP A O 1
ATOM 750 N N . LEU A 1 97 ? -9.224 -6.578 -2.945 1.00 89.94 97 LEU A N 1
ATOM 751 C CA . LEU A 1 97 ? -8.199 -5.846 -3.705 1.00 89.94 97 LEU A CA 1
ATOM 752 C C . LEU A 1 97 ? -7.388 -4.872 -2.829 1.00 89.94 97 LEU A C 1
ATOM 754 O O . LEU A 1 97 ? -7.886 -4.404 -1.796 1.00 89.94 97 LEU A O 1
ATOM 758 N N . PRO A 1 98 ? -6.145 -4.526 -3.225 1.00 86.75 98 PRO A N 1
ATOM 759 C CA . PRO A 1 98 ? -5.428 -3.390 -2.649 1.00 86.75 98 PRO A CA 1
ATOM 760 C C . PRO A 1 98 ? -6.283 -2.114 -2.706 1.00 86.75 98 PRO A C 1
ATOM 762 O O . PRO A 1 98 ? -7.192 -2.006 -3.513 1.00 86.75 98 PRO A O 1
ATOM 765 N N . GLY A 1 99 ? -6.056 -1.158 -1.809 1.00 86.94 99 GLY A N 1
ATOM 766 C CA . GLY A 1 99 ? -6.838 0.081 -1.787 1.00 86.94 99 GLY A CA 1
ATOM 767 C C . GLY A 1 99 ? -8.254 -0.073 -1.228 1.00 86.94 99 GLY A C 1
ATOM 768 O O . GLY A 1 99 ? -8.985 0.907 -1.144 1.00 86.94 99 GLY A O 1
ATOM 769 N N . GLN A 1 100 ? -8.641 -1.270 -0.789 1.00 91.62 100 GLN A N 1
ATOM 770 C CA . GLN A 1 100 ? -9.913 -1.500 -0.118 1.00 91.62 100 GLN A CA 1
ATOM 771 C C . GLN A 1 100 ? -9.771 -1.491 1.405 1.00 91.62 100 GLN A C 1
ATOM 773 O O . GLN A 1 100 ? -8.733 -1.855 1.972 1.00 91.62 100 GLN A O 1
ATOM 778 N N . PHE A 1 101 ? -10.848 -1.115 2.091 1.00 93.25 101 PHE A N 1
ATOM 779 C CA . PHE A 1 101 ? -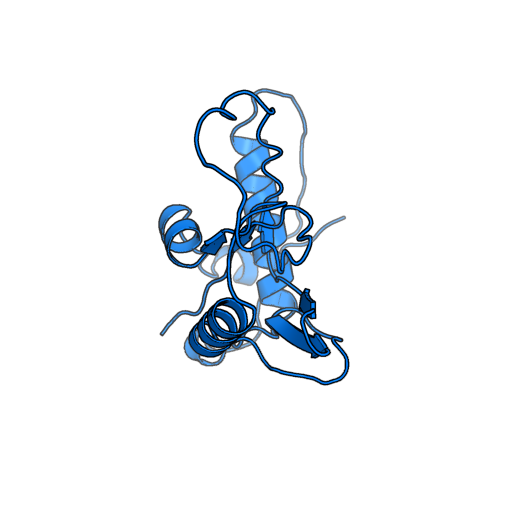10.946 -1.207 3.543 1.00 93.25 101 PHE A CA 1
ATOM 780 C C . PHE A 1 101 ? -12.344 -1.624 4.003 1.00 93.25 101 PHE A C 1
ATOM 782 O O . PHE A 1 101 ? -13.352 -1.337 3.360 1.00 93.25 101 PHE A O 1
ATOM 789 N N . ALA A 1 102 ? -12.410 -2.256 5.172 1.00 89.12 102 ALA A N 1
ATOM 790 C CA . ALA A 1 102 ? -13.651 -2.618 5.839 1.00 89.12 102 ALA A CA 1
ATOM 791 C C . ALA A 1 102 ? -13.661 -2.048 7.258 1.00 89.12 102 ALA A C 1
ATOM 793 O O . ALA A 1 102 ? -12.650 -2.045 7.956 1.00 89.12 102 ALA A O 1
ATOM 794 N N . ARG A 1 103 ? -14.825 -1.584 7.721 1.00 86.44 103 ARG A N 1
ATOM 795 C CA . ARG A 1 103 ? -15.003 -1.127 9.107 1.00 86.44 103 ARG A CA 1
ATOM 796 C C . ARG A 1 103 ? -16.035 -1.985 9.824 1.00 86.44 103 ARG A C 1
ATOM 798 O O . ARG A 1 103 ? -17.182 -2.078 9.388 1.00 86.44 103 ARG A O 1
ATOM 805 N N . ARG A 1 104 ? -15.630 -2.548 10.963 1.00 84.94 104 ARG A N 1
ATOM 806 C CA . ARG A 1 104 ? -16.410 -3.472 11.795 1.00 84.94 104 ARG A CA 1
ATOM 807 C C . ARG A 1 104 ? -16.447 -2.951 13.228 1.00 84.94 104 ARG A C 1
ATOM 809 O O . ARG A 1 104 ? -15.573 -3.237 14.042 1.00 84.94 104 ARG A O 1
ATOM 816 N N . GLY A 1 105 ? -17.449 -2.121 13.520 1.00 83.06 105 GLY A N 1
ATOM 817 C CA . GLY A 1 105 ? -17.538 -1.407 14.795 1.00 83.06 105 GLY A CA 1
ATOM 818 C C . GLY A 1 105 ? -16.348 -0.461 14.986 1.00 83.06 105 GLY A C 1
ATOM 819 O O . GLY A 1 105 ? -16.211 0.515 14.241 1.00 83.06 105 GLY A O 1
ATOM 820 N N . GLY A 1 106 ? -15.508 -0.763 15.981 1.00 78.31 106 GLY A N 1
ATOM 821 C CA . GLY A 1 106 ? -14.280 -0.023 16.294 1.00 78.31 106 GLY A CA 1
ATOM 822 C C . GLY A 1 106 ? -13.035 -0.474 15.521 1.00 78.31 106 GLY A C 1
ATOM 823 O O . GLY A 1 106 ? -11.989 0.142 15.670 1.00 78.31 106 GLY A O 1
ATOM 824 N N . ILE A 1 107 ? -13.123 -1.527 14.705 1.00 81.94 107 ILE A N 1
ATOM 825 C CA . ILE A 1 107 ? -11.986 -2.066 13.944 1.00 81.94 107 ILE A CA 1
ATOM 826 C C . ILE A 1 107 ? -12.053 -1.565 12.499 1.00 81.94 107 ILE A C 1
ATOM 828 O O . ILE A 1 107 ? -13.134 -1.531 11.901 1.00 81.94 107 ILE A O 1
ATOM 832 N N . VAL A 1 108 ? -10.898 -1.201 11.941 1.00 86.75 108 VAL A N 1
ATOM 833 C CA . VAL A 1 108 ? -10.726 -0.863 10.525 1.00 86.75 108 VAL A CA 1
ATOM 834 C C . VAL A 1 108 ? -9.686 -1.814 9.937 1.00 86.75 108 VAL A C 1
ATOM 836 O O . VAL A 1 108 ? -8.515 -1.757 10.305 1.00 86.75 108 VAL A O 1
ATOM 839 N N . ASP A 1 109 ? -10.129 -2.699 9.051 1.00 86.12 109 ASP A N 1
ATOM 840 C CA . ASP A 1 109 ? -9.277 -3.580 8.257 1.00 86.12 109 ASP A CA 1
ATOM 841 C C . ASP A 1 109 ? -8.908 -2.844 6.961 1.00 86.12 109 ASP A C 1
ATOM 843 O O . ASP A 1 109 ? -9.789 -2.282 6.312 1.00 86.12 109 ASP A O 1
ATOM 847 N N . ILE A 1 110 ? -7.631 -2.825 6.575 1.00 88.00 110 ILE A N 1
ATOM 848 C CA . ILE A 1 110 ? -7.152 -2.074 5.403 1.00 88.00 110 ILE A CA 1
ATOM 849 C C . ILE A 1 110 ? -6.221 -2.964 4.582 1.00 88.00 110 ILE A C 1
ATOM 851 O O . ILE A 1 110 ? -5.255 -3.504 5.125 1.00 88.00 110 ILE A O 1
ATOM 855 N N . TYR A 1 111 ? -6.458 -3.067 3.274 1.00 88.25 111 TYR A N 1
ATOM 856 C CA . TYR A 1 111 ? -5.482 -3.623 2.342 1.00 88.25 111 TYR A CA 1
ATOM 857 C C . TYR A 1 111 ? -4.686 -2.492 1.708 1.00 88.25 111 TYR A C 1
ATOM 859 O O . TYR A 1 111 ? -5.050 -1.939 0.679 1.00 88.25 111 TYR A O 1
ATOM 867 N N . ALA A 1 112 ? -3.567 -2.158 2.338 1.00 85.81 112 ALA A N 1
ATOM 868 C CA . ALA A 1 112 ? -2.631 -1.167 1.837 1.00 85.81 112 ALA A CA 1
ATOM 869 C C . ALA A 1 112 ? -1.864 -1.668 0.592 1.00 85.81 112 ALA A C 1
ATOM 871 O O . ALA A 1 112 ? -1.213 -2.717 0.649 1.00 85.81 112 ALA A O 1
ATOM 872 N N . PRO A 1 113 ? -1.862 -0.905 -0.511 1.00 83.25 113 PRO A N 1
ATOM 873 C CA . PRO A 1 113 ? -1.000 -1.158 -1.668 1.00 83.25 113 PRO A CA 1
ATOM 874 C C . PRO A 1 113 ? 0.493 -1.082 -1.354 1.00 83.25 113 PRO A C 1
ATOM 876 O O . PRO A 1 113 ? 1.264 -1.829 -1.945 1.00 83.25 113 PRO A O 1
ATOM 879 N N . LEU A 1 114 ? 0.915 -0.270 -0.383 1.00 84.00 114 LEU A N 1
ATOM 880 C CA . LEU A 1 114 ? 2.267 -0.324 0.166 1.00 84.00 114 LEU A CA 1
ATOM 881 C C . LEU A 1 114 ? 2.237 -0.167 1.684 1.00 84.00 114 LEU A C 1
ATOM 883 O O . LEU A 1 114 ? 1.570 0.717 2.227 1.00 84.00 114 LEU A O 1
ATOM 887 N N . THR A 1 115 ? 3.011 -1.018 2.355 1.00 79.44 115 THR A N 1
ATOM 888 C CA . THR A 1 115 ? 3.276 -0.921 3.787 1.00 79.44 115 THR A CA 1
ATOM 889 C C . THR A 1 115 ? 4.773 -0.852 4.034 1.00 79.44 115 THR A C 1
ATOM 891 O O . THR A 1 115 ? 5.522 -1.671 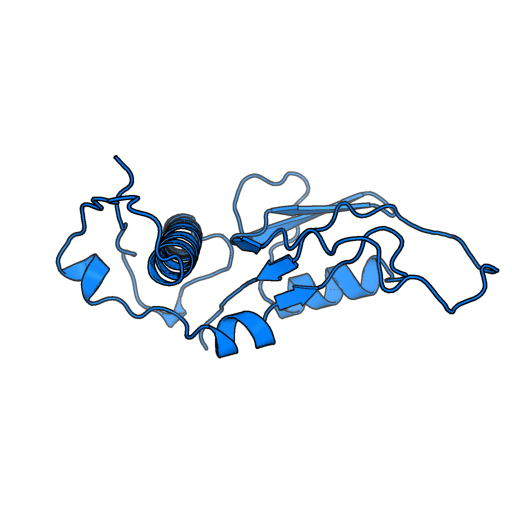3.502 1.00 79.44 115 THR A O 1
ATOM 894 N N . VAL A 1 116 ? 5.207 0.101 4.859 1.00 68.75 116 VAL A N 1
ATOM 895 C CA . VAL A 1 116 ? 6.599 0.182 5.323 1.00 68.75 116 VAL A CA 1
ATOM 896 C C . VAL A 1 116 ? 6.644 -0.057 6.828 1.00 68.75 116 VAL A C 1
ATOM 898 O O . VAL A 1 116 ? 6.408 0.848 7.637 1.00 68.75 116 VAL A O 1
ATOM 901 N N . ASP A 1 117 ? 6.986 -1.284 7.211 1.00 60.69 117 ASP A N 1
ATOM 902 C CA . ASP A 1 117 ? 7.191 -1.657 8.609 1.00 60.69 117 ASP A CA 1
ATOM 903 C C . ASP A 1 117 ? 8.522 -1.097 9.101 1.00 60.69 117 ASP A C 1
ATOM 905 O O . ASP A 1 117 ? 9.568 -1.747 9.085 1.00 60.69 117 ASP A O 1
ATOM 909 N N . LYS A 1 118 ? 8.500 0.149 9.565 1.00 51.19 118 LYS A N 1
ATOM 910 C CA . LYS A 1 118 ? 9.614 0.688 10.334 1.00 51.19 118 LYS A CA 1
ATOM 911 C C . LYS A 1 118 ? 9.397 0.287 11.786 1.00 51.19 118 LYS A C 1
ATOM 913 O O . LYS A 1 118 ? 8.802 1.060 12.523 1.00 51.19 118 LYS A O 1
ATOM 918 N N . VAL A 1 119 ? 9.854 -0.899 12.202 1.00 39.97 119 VAL A N 1
ATOM 919 C CA . VAL A 1 119 ? 9.891 -1.258 13.632 1.00 39.97 119 VAL A CA 1
ATOM 920 C C . VAL A 1 119 ? 10.727 -0.192 14.341 1.00 39.97 119 VAL A C 1
ATOM 922 O O . VAL A 1 119 ? 11.956 -0.182 14.250 1.00 39.97 119 VAL A O 1
ATOM 925 N N . LEU A 1 120 ? 10.064 0.764 14.990 1.00 41.44 120 LEU A N 1
ATOM 926 C CA . LEU A 1 120 ? 10.750 1.763 15.792 1.00 41.44 120 LEU A CA 1
ATOM 927 C C . LEU A 1 120 ? 11.224 1.015 17.034 1.00 41.44 120 LEU A C 1
ATOM 929 O O . LEU A 1 120 ? 10.417 0.529 17.824 1.00 41.44 120 LEU A O 1
ATOM 933 N N . SER A 1 121 ? 12.541 0.859 17.180 1.00 32.53 121 SER A N 1
ATOM 934 C CA . SER A 1 121 ? 13.107 0.389 18.443 1.00 32.53 121 SER A CA 1
ATOM 935 C C . SER A 1 121 ? 12.579 1.283 19.564 1.00 32.53 121 SER A C 1
ATOM 937 O O . SER A 1 121 ? 12.637 2.504 19.451 1.00 32.53 121 SER A O 1
ATOM 939 N N . VAL A 1 122 ? 12.055 0.653 20.614 1.00 38.69 122 VAL A N 1
ATOM 940 C CA . VAL A 1 122 ? 11.303 1.206 21.757 1.00 38.69 122 VAL A CA 1
ATOM 941 C C . VAL A 1 122 ? 12.142 2.167 22.628 1.00 38.69 122 VAL A C 1
ATOM 943 O O . VAL A 1 122 ? 12.260 1.990 23.832 1.00 38.69 122 VAL A O 1
ATOM 946 N N . LYS A 1 123 ? 12.805 3.178 22.056 1.00 34.38 123 LYS A N 1
ATOM 947 C CA . LYS A 1 123 ? 13.682 4.096 22.808 1.00 34.38 123 LYS A CA 1
ATOM 948 C C . LYS A 1 123 ? 13.168 5.522 22.969 1.00 34.38 123 LYS A C 1
ATOM 950 O O . LYS A 1 123 ? 13.832 6.304 23.635 1.00 34.38 123 LYS A O 1
ATOM 955 N N . GLU A 1 124 ? 11.970 5.842 22.495 1.00 38.78 124 GLU A N 1
ATOM 956 C CA . GLU A 1 124 ? 11.362 7.172 22.690 1.00 38.78 124 GLU A CA 1
ATOM 957 C C . GLU A 1 124 ? 9.991 7.085 23.381 1.00 38.78 124 GLU A C 1
ATOM 959 O O . GLU A 1 124 ? 9.050 7.797 23.054 1.00 38.78 124 GLU A O 1
ATOM 964 N N . GLN A 1 125 ? 9.871 6.197 24.372 1.00 38.75 125 GLN A N 1
ATOM 965 C CA . GLN A 1 125 ? 8.747 6.179 25.310 1.00 38.75 125 GLN A CA 1
ATOM 966 C C . GLN A 1 125 ? 9.112 6.970 26.571 1.00 38.75 125 GLN A C 1
ATOM 968 O O . GLN A 1 125 ? 9.632 6.406 27.528 1.00 38.75 125 GLN A O 1
ATOM 973 N N . ALA A 1 126 ? 8.835 8.273 26.590 1.00 37.12 126 ALA A N 1
ATOM 974 C CA . ALA A 1 126 ? 8.630 9.007 27.840 1.00 37.12 126 ALA A CA 1
ATOM 975 C C . ALA A 1 126 ? 7.923 10.343 27.576 1.00 37.12 126 ALA A C 1
ATOM 977 O O . ALA A 1 126 ? 8.574 11.377 27.462 1.00 37.12 126 ALA A O 1
ATOM 978 N N . SER A 1 127 ? 6.591 10.319 27.472 1.00 32.47 127 SER A N 1
ATOM 979 C CA . SER A 1 127 ? 5.676 11.259 28.153 1.00 32.47 127 SER A CA 1
ATOM 980 C C . SER A 1 127 ? 4.285 11.241 27.508 1.00 32.47 127 SER A C 1
ATOM 982 O O . SER A 1 127 ? 4.079 11.869 26.483 1.00 32.47 127 SER A O 1
ATOM 984 N N . MET A 1 128 ? 3.313 10.555 28.121 1.00 33.66 128 MET A N 1
ATOM 985 C CA . MET A 1 128 ? 1.929 11.051 28.246 1.00 33.66 128 MET A CA 1
ATOM 986 C C . MET A 1 128 ? 1.069 10.107 29.094 1.00 33.66 128 MET A C 1
ATOM 988 O O . MET A 1 128 ? 1.270 8.895 29.104 1.00 33.66 128 MET A O 1
ATOM 992 N N . SER A 1 129 ? 0.160 10.699 29.871 1.00 32.59 129 SER A N 1
ATOM 993 C CA . SER A 1 129 ? -0.609 10.044 30.930 1.00 32.59 129 SER A CA 1
ATOM 994 C C . SER A 1 129 ? -1.882 9.347 30.425 1.00 32.59 129 SER A C 1
ATOM 996 O O . SER A 1 129 ? -2.483 9.817 29.459 1.00 32.59 129 SER A O 1
ATOM 998 N N . PRO A 1 130 ? -2.359 8.289 31.107 1.00 41.16 130 PRO A N 1
ATOM 999 C CA . PRO A 1 130 ? -3.381 7.387 30.586 1.00 41.16 130 PRO A CA 1
ATOM 1000 C C . PRO A 1 130 ? -4.716 7.583 31.313 1.00 41.16 130 PRO A C 1
ATOM 1002 O O . PRO A 1 130 ? -4.857 7.047 32.410 1.00 41.16 130 PRO A O 1
ATOM 1005 N N . GLN A 1 131 ? -5.688 8.331 30.769 1.00 32.22 131 GLN A N 1
ATOM 1006 C CA . GLN A 1 131 ? -7.012 8.412 31.428 1.00 32.22 131 GLN A CA 1
ATOM 1007 C C . GLN A 1 131 ? -8.274 8.254 30.562 1.00 32.22 131 GLN A C 1
ATOM 1009 O O . GLN A 1 131 ? -9.314 8.028 31.158 1.00 32.22 131 GLN A O 1
ATOM 1014 N N . ASP A 1 132 ? -8.223 8.156 29.226 1.00 27.72 132 ASP A N 1
ATOM 1015 C CA . ASP A 1 132 ? -9.447 7.931 28.417 1.00 27.72 132 ASP A CA 1
ATOM 1016 C C . ASP A 1 132 ? -9.301 6.781 27.398 1.00 27.72 132 ASP A C 1
ATOM 1018 O O . ASP A 1 132 ? -9.462 6.943 26.189 1.00 27.72 132 ASP A O 1
ATOM 1022 N N . ALA A 1 133 ? -8.938 5.585 27.870 1.00 31.66 133 ALA A N 1
ATOM 1023 C CA . ALA A 1 133 ? -8.624 4.450 27.001 1.00 31.66 133 ALA A CA 1
ATOM 1024 C C . ALA A 1 133 ? -9.876 3.704 26.484 1.00 31.66 133 ALA A C 1
ATOM 1026 O O . ALA A 1 133 ? -10.265 2.668 27.019 1.00 31.66 133 ALA A O 1
ATOM 1027 N N . GLN A 1 134 ? -10.438 4.168 25.366 1.00 30.19 134 GLN A N 1
ATOM 1028 C CA . GLN A 1 134 ? -10.947 3.261 24.325 1.00 30.19 134 GLN A CA 1
ATOM 1029 C C . GLN A 1 134 ? -9.858 3.114 23.254 1.00 30.19 134 GLN A C 1
ATOM 1031 O O . GLN A 1 134 ? -9.926 3.701 22.179 1.00 30.19 134 GLN A O 1
ATOM 1036 N N . ALA A 1 135 ? -8.795 2.380 23.587 1.00 29.09 135 ALA A N 1
ATOM 1037 C CA . ALA A 1 135 ? -7.676 2.150 22.681 1.00 29.09 135 ALA A CA 1
ATOM 1038 C C . ALA A 1 135 ? -7.962 0.932 21.791 1.00 29.09 135 ALA A C 1
ATOM 1040 O O . ALA A 1 135 ? -8.128 -0.188 22.278 1.00 29.09 135 ALA A O 1
ATOM 1041 N N . VAL A 1 136 ? -8.018 1.152 20.478 1.00 34.94 136 VAL A N 1
ATOM 1042 C CA . VAL A 1 136 ? -8.011 0.079 19.479 1.00 34.94 136 VAL A CA 1
ATOM 1043 C C . VAL A 1 136 ? -6.551 -0.251 19.175 1.00 34.94 136 VAL A C 1
ATOM 1045 O O . VAL A 1 136 ? -5.765 0.623 18.818 1.00 34.94 136 VAL A O 1
ATOM 1048 N N . PHE A 1 137 ? -6.170 -1.514 19.363 1.00 28.91 137 PHE A N 1
ATOM 1049 C CA . PHE A 1 137 ? -4.810 -1.993 19.130 1.00 28.91 137 PHE A CA 1
ATOM 1050 C C . PHE A 1 137 ? -4.529 -2.091 17.628 1.00 28.91 137 PHE A C 1
ATOM 1052 O O . PHE A 1 137 ? -4.984 -3.020 16.963 1.00 28.91 137 PHE A O 1
ATOM 1059 N N . PHE A 1 138 ? -3.747 -1.160 17.092 1.00 34.12 138 PHE A N 1
ATOM 1060 C CA . PHE A 1 138 ? -3.190 -1.279 15.747 1.00 34.12 138 PHE A CA 1
ATOM 1061 C C . PHE A 1 138 ? -1.885 -2.077 15.804 1.00 34.12 138 PHE A C 1
ATOM 1063 O O . PHE A 1 138 ? -1.072 -1.844 16.690 1.00 34.12 138 PHE A O 1
ATOM 1070 N N . ARG A 1 139 ? -1.656 -3.013 14.873 1.00 29.86 139 ARG A N 1
ATOM 1071 C CA . ARG A 1 139 ? -0.289 -3.444 14.533 1.00 29.86 139 ARG A CA 1
ATOM 1072 C C . ARG A 1 139 ? 0.325 -2.339 13.674 1.00 29.86 139 ARG A C 1
ATOM 1074 O O . ARG A 1 139 ? -0.388 -1.710 12.902 1.00 29.86 139 ARG A O 1
ATOM 1081 N N . GLN A 1 140 ? 1.609 -2.058 13.861 1.00 29.08 140 GLN A N 1
ATOM 1082 C CA . GLN A 1 140 ? 2.299 -0.982 13.157 1.00 29.08 140 GLN A CA 1
ATOM 1083 C C . GLN A 1 140 ? 2.172 -1.184 11.642 1.00 29.08 140 GLN A C 1
ATOM 1085 O O . GLN A 1 140 ? 2.574 -2.229 11.152 1.00 29.08 140 GLN A O 1
ATOM 1090 N N . VAL A 1 141 ? 1.591 -0.219 10.930 1.00 36.22 141 VAL A N 1
ATOM 1091 C CA . VAL A 1 141 ? 1.450 -0.242 9.468 1.00 36.22 141 VAL A CA 1
ATOM 1092 C C . VAL A 1 141 ? 1.557 1.213 9.005 1.00 36.22 141 VAL A C 1
ATOM 1094 O O . VAL A 1 141 ? 0.636 1.999 9.215 1.00 36.22 141 VAL A O 1
ATOM 1097 N N . ASN A 1 142 ? 2.692 1.608 8.417 1.00 32.97 142 ASN A N 1
ATOM 1098 C CA . ASN A 1 142 ? 2.727 2.844 7.628 1.00 32.97 142 ASN A CA 1
ATOM 1099 C C . ASN A 1 142 ? 2.122 2.514 6.270 1.00 32.97 142 ASN A C 1
ATOM 1101 O O . ASN A 1 142 ? 2.720 1.731 5.536 1.00 32.97 142 ASN A O 1
ATOM 1105 N N . ILE A 1 143 ? 0.954 3.069 5.958 1.00 46.22 143 ILE A N 1
ATOM 1106 C CA . ILE A 1 143 ? 0.270 2.858 4.679 1.00 46.22 143 ILE A CA 1
ATOM 1107 C C . ILE A 1 143 ? 0.660 4.005 3.762 1.00 46.22 143 ILE A C 1
ATOM 1109 O O . ILE A 1 143 ? 0.453 5.160 4.118 1.00 46.22 143 ILE A O 1
ATOM 1113 N N . GLN A 1 144 ? 1.236 3.696 2.607 1.00 41.84 144 GLN A N 1
ATOM 1114 C CA . GLN A 1 144 ? 1.817 4.690 1.712 1.00 41.84 144 GLN A CA 1
ATOM 1115 C C . GLN A 1 144 ? 1.168 4.574 0.327 1.00 41.84 144 GLN A C 1
ATOM 1117 O O . GLN A 1 144 ? 1.194 3.503 -0.270 1.00 41.84 144 GLN A O 1
ATOM 1122 N N . MET A 1 145 ? 0.526 5.642 -0.160 1.00 43.66 145 MET A N 1
ATOM 1123 C CA . MET A 1 145 ? -0.348 5.586 -1.342 1.00 43.66 145 MET A CA 1
ATOM 1124 C C . MET A 1 145 ? -0.133 6.727 -2.313 1.00 43.66 145 MET A C 1
ATOM 1126 O O . MET A 1 145 ? 0.171 7.820 -1.881 1.00 43.66 145 MET A O 1
ATOM 1130 N N . ILE A 1 146 ? -0.319 6.509 -3.615 1.00 35.38 146 ILE A N 1
ATOM 1131 C CA . ILE A 1 146 ? -0.270 7.575 -4.628 1.00 35.38 146 ILE A CA 1
ATOM 1132 C C . ILE A 1 146 ? -1.525 7.515 -5.472 1.00 35.38 146 ILE A C 1
ATOM 1134 O O . ILE A 1 146 ? -1.818 6.471 -6.045 1.00 35.38 146 ILE A O 1
ATOM 1138 N N . PHE A 1 147 ? -2.169 8.668 -5.619 1.00 32.47 147 PHE A N 1
ATOM 1139 C CA . PHE A 1 147 ? -3.081 8.957 -6.719 1.00 32.47 147 PHE A CA 1
ATOM 1140 C C . PHE A 1 147 ? -2.563 10.206 -7.408 1.00 32.47 147 PHE A C 1
ATOM 1142 O O . PHE A 1 147 ? -2.390 11.239 -6.756 1.00 32.47 147 PHE A O 1
ATOM 1149 N N . SER A 1 148 ? -2.250 10.095 -8.700 1.00 29.14 148 SER A N 1
ATOM 1150 C CA . SER A 1 148 ? -2.062 11.295 -9.514 1.00 29.14 148 SER A CA 1
ATOM 1151 C C . SER A 1 148 ? -3.435 11.904 -9.788 1.00 29.14 148 SER A C 1
ATOM 1153 O O . SER A 1 148 ? -4.427 11.185 -9.895 1.00 29.14 148 SER A O 1
ATOM 1155 N N . LYS A 1 149 ? -3.468 13.233 -9.841 1.00 32.09 149 LYS A N 1
ATOM 1156 C CA . LYS A 1 149 ? -4.570 14.022 -10.391 1.00 32.09 149 LYS A CA 1
ATOM 1157 C C . LYS A 1 149 ? -4.305 14.327 -11.853 1.00 32.09 149 LYS A C 1
ATOM 1159 O O . LYS A 1 149 ? -3.097 14.412 -12.179 1.00 32.09 149 LYS A O 1
#

Foldseek 3Di:
DAALDADDDDQQVDFQQPLSLLSNQAVVVVVVVVVPDPDDDDDDYHYDPRSVPDDDDDPVLQVVLKDWDDFQDDDFPVRVVVSLVVQRADEDCDDDGGSYWYDDPRDIRHRASDWDPPPDDPPPPDDDDDDPDPGDGDDGTTRTDDRDD

Organism: NCBI:txid412755

InterPro domains:
  IPR027417 P-loop containing nucleoside triphosphate hydrolase [SSF52540] (13-113)
  IPR041471 UvrB, interaction domain [PF17757] (67-114)

pLDDT: mean 71.84, std 20.9, range [27.72, 94.69]